Protein AF-A0AAU9VB27-F1 (afdb_monomer_lite)

pLDDT: mean 86.14, std 11.83, range [47.91, 97.69]

Sequence (139 aa):
MDTWRVERNLITSDHNAIMFSLRTEGPLKPLDPISTRRYKTKKARWTDFTAILRSGLAEESVTPVAVSNVSSMGELEEMITKYVTIIHDTCERTIPRIKPWKGDPRPHWWSAELDSLKKEQLRAKRRILLFSSAPKNFA

Secondary structure (DSSP, 8-state):
---EEEESSS-SSSSPEEEE----SSPPPPPPP-----B-GGG--HHHHHHHHHHHHHHTT--HHHHHT--SHHHHHHHHHHHHHHHHHHHHHHSPBPPPP-S--S-TT--HHHHHHHHHHHHHHHHHHHHHTS-----

Organism: Euphydryas editha (NCBI:txid104508)

Structure (mmCIF, N/CA/C/O backbone):
data_AF-A0AAU9VB27-F1
#
_entry.id   AF-A0AAU9VB27-F1
#
loop_
_atom_site.group_PDB
_atom_site.id
_atom_site.type_symbol
_atom_site.label_atom_id
_atom_site.label_alt_id
_atom_site.label_comp_id
_atom_site.label_asym_id
_atom_site.label_entity_id
_atom_site.label_seq_id
_atom_site.pdbx_PDB_ins_code
_atom_site.Cartn_x
_atom_site.Cartn_y
_atom_site.Cartn_z
_atom_site.occupancy
_atom_site.B_iso_or_equiv
_atom_site.auth_seq_id
_atom_site.auth_comp_id
_atom_site.auth_asym_id
_atom_site.auth_atom_id
_atom_site.pdbx_PDB_model_num
ATOM 1 N N . MET A 1 1 ? 11.868 13.374 -38.864 1.00 52.41 1 MET A N 1
ATOM 2 C CA . MET A 1 1 ? 10.803 13.713 -37.883 1.00 52.41 1 MET A CA 1
ATOM 3 C C . MET A 1 1 ? 9.901 14.738 -38.568 1.00 52.41 1 MET A C 1
ATOM 5 O O . MET A 1 1 ? 9.999 15.916 -38.267 1.00 52.41 1 MET A O 1
ATOM 9 N N . ASP A 1 2 ? 9.097 14.347 -39.563 1.00 56.56 2 ASP A N 1
ATOM 10 C CA . ASP A 1 2 ? 8.874 15.305 -40.672 1.00 56.56 2 ASP A CA 1
ATOM 11 C C . ASP A 1 2 ? 7.440 15.795 -40.881 1.00 56.56 2 ASP A C 1
ATOM 13 O O . ASP A 1 2 ? 7.163 16.442 -41.880 1.00 56.56 2 ASP A O 1
ATOM 17 N N . THR A 1 3 ? 6.531 15.590 -39.925 1.00 75.88 3 THR A N 1
ATOM 18 C CA . THR A 1 3 ? 5.205 16.233 -39.965 1.00 75.88 3 THR A CA 1
ATOM 19 C C . THR A 1 3 ? 4.679 16.486 -38.554 1.00 75.88 3 THR A C 1
ATOM 21 O O . THR A 1 3 ? 3.885 15.699 -38.031 1.00 75.88 3 THR A O 1
ATOM 24 N N . TRP A 1 4 ? 5.128 17.571 -37.918 1.00 88.38 4 TRP A N 1
ATOM 25 C CA . TRP A 1 4 ? 4.407 18.154 -36.785 1.00 88.38 4 TRP A CA 1
ATOM 26 C C . TRP A 1 4 ? 3.639 19.393 -37.256 1.00 88.38 4 TRP A C 1
ATOM 28 O O . TRP A 1 4 ? 4.089 20.098 -38.158 1.00 88.38 4 TRP A O 1
ATOM 38 N N . ARG A 1 5 ? 2.459 19.644 -36.688 1.00 90.75 5 ARG A N 1
ATOM 39 C CA . ARG A 1 5 ? 1.632 20.819 -36.986 1.00 90.75 5 ARG A CA 1
ATOM 40 C C . ARG A 1 5 ? 0.939 21.332 -35.734 1.00 90.75 5 ARG A C 1
ATOM 42 O O . ARG A 1 5 ? 0.695 20.571 -34.800 1.00 90.75 5 ARG A O 1
ATOM 49 N N . VAL A 1 6 ? 0.585 22.610 -35.747 1.00 89.38 6 VAL A N 1
ATOM 50 C CA . VAL A 1 6 ? -0.262 23.219 -34.719 1.00 89.38 6 VAL A CA 1
ATOM 51 C C . VAL A 1 6 ? -1.711 23.157 -35.191 1.00 89.38 6 VAL A C 1
ATOM 53 O O . VAL A 1 6 ? -2.055 23.768 -36.198 1.00 89.38 6 VAL A O 1
ATOM 56 N N . GLU A 1 7 ? -2.548 22.426 -34.466 1.00 87.00 7 GLU A N 1
ATOM 57 C CA . GLU A 1 7 ? -3.980 22.297 -34.705 1.00 87.00 7 GLU A CA 1
ATOM 58 C C . GLU A 1 7 ? -4.741 23.207 -33.736 1.00 87.00 7 GLU A C 1
ATOM 60 O O . GLU A 1 7 ? -4.815 22.956 -32.531 1.00 87.00 7 GLU A O 1
ATOM 65 N N . ARG A 1 8 ? -5.273 24.306 -34.271 1.00 86.12 8 ARG A N 1
ATOM 66 C CA . ARG A 1 8 ? -5.907 25.370 -33.474 1.00 86.12 8 ARG A CA 1
ATOM 67 C C . ARG A 1 8 ? -7.391 25.125 -33.218 1.00 86.12 8 ARG A C 1
ATOM 69 O O . ARG A 1 8 ? -7.960 25.723 -32.320 1.00 86.12 8 ARG A O 1
ATOM 76 N N . ASN A 1 9 ? -8.002 24.234 -33.997 1.00 86.06 9 ASN A N 1
ATOM 77 C CA . ASN A 1 9 ? -9.448 24.014 -33.984 1.00 86.06 9 ASN A CA 1
ATOM 78 C C . ASN A 1 9 ? -9.859 22.744 -33.220 1.00 86.06 9 ASN A C 1
ATOM 80 O O . ASN A 1 9 ? -11.039 22.415 -33.171 1.00 86.06 9 ASN A O 1
ATOM 84 N N . LEU A 1 10 ? -8.896 22.004 -32.660 1.00 81.25 10 LEU A N 1
ATOM 85 C CA . LEU A 1 10 ? -9.153 20.724 -31.992 1.00 81.25 10 LEU A CA 1
ATOM 86 C C . LEU A 1 10 ? -9.555 20.884 -30.522 1.00 81.25 10 LEU A C 1
ATOM 88 O O . LEU A 1 10 ? -10.271 20.041 -29.988 1.00 81.25 10 LEU A O 1
ATOM 92 N N . ILE A 1 11 ? -9.074 21.936 -29.860 1.00 81.25 11 ILE A N 1
ATOM 93 C CA . ILE A 1 11 ? -9.298 22.168 -28.435 1.00 81.25 11 ILE A CA 1
ATOM 94 C C . ILE A 1 11 ? -9.902 23.548 -28.208 1.00 81.25 11 ILE A C 1
ATOM 96 O O . ILE A 1 11 ? -9.511 24.522 -28.837 1.00 81.25 11 ILE A O 1
ATOM 100 N N . THR A 1 12 ? -10.865 23.619 -27.292 1.00 80.94 12 THR A N 1
ATOM 101 C CA . THR A 1 12 ? -11.573 24.854 -26.917 1.00 80.94 12 THR A CA 1
ATOM 102 C C . THR A 1 12 ? -10.852 25.637 -25.813 1.00 80.94 12 THR A C 1
ATOM 104 O O . THR A 1 12 ? -11.442 26.520 -25.198 1.00 80.94 12 THR A O 1
ATOM 107 N N . SER A 1 13 ? -9.606 25.266 -25.507 1.00 81.81 13 SER A N 1
ATOM 108 C CA . SER A 1 13 ? -8.729 25.981 -24.576 1.00 81.81 13 SER A CA 1
ATOM 109 C C . SER A 1 13 ? -7.953 27.061 -25.331 1.00 81.81 13 SER A C 1
ATOM 111 O O . SER A 1 13 ? -7.772 27.004 -26.542 1.00 81.81 13 SER A O 1
ATOM 113 N N . ASP A 1 14 ? -7.473 28.042 -24.583 1.00 84.81 14 ASP A N 1
ATOM 114 C CA . ASP A 1 14 ? -6.463 29.029 -24.963 1.00 84.81 14 ASP A CA 1
ATOM 115 C C . ASP A 1 14 ? -5.109 28.431 -25.407 1.00 84.81 14 ASP A C 1
ATOM 117 O O . ASP A 1 14 ? -4.268 29.133 -25.975 1.00 84.81 14 ASP A O 1
ATOM 121 N N . HIS A 1 15 ? -4.887 27.133 -25.197 1.00 86.44 15 HIS A N 1
ATOM 122 C CA . HIS A 1 15 ? -3.746 26.397 -25.731 1.00 86.44 15 HIS A CA 1
ATOM 123 C C . HIS A 1 15 ? -4.042 25.833 -27.129 1.00 86.44 15 HIS A C 1
ATOM 125 O O . HIS A 1 15 ? -5.131 25.337 -27.386 1.00 86.44 15 HIS A O 1
ATOM 131 N N . ASN A 1 16 ? -3.051 25.837 -28.031 1.00 87.56 16 ASN A N 1
ATOM 132 C CA . ASN A 1 16 ? -3.154 25.152 -29.326 1.00 87.56 16 ASN A CA 1
ATOM 133 C C . ASN A 1 16 ? -2.619 23.716 -29.228 1.00 87.56 16 ASN A C 1
ATOM 135 O O . ASN A 1 16 ? -1.596 23.479 -28.581 1.00 87.56 16 ASN A O 1
ATOM 139 N N . ALA A 1 17 ? -3.256 22.764 -29.913 1.00 87.81 17 ALA A N 1
ATOM 140 C CA . ALA A 1 17 ? -2.789 21.383 -29.920 1.00 87.81 17 ALA A CA 1
ATOM 141 C C . ALA A 1 17 ? -1.592 21.234 -30.868 1.00 87.81 17 ALA A C 1
ATOM 143 O O . ALA A 1 17 ? -1.606 21.743 -31.985 1.00 87.81 17 ALA A O 1
ATOM 144 N N . ILE A 1 18 ? -0.554 20.508 -30.455 1.00 90.75 18 ILE A N 1
ATOM 145 C CA . ILE A 1 18 ? 0.545 20.114 -31.344 1.00 90.75 18 ILE A CA 1
ATOM 146 C C . ILE A 1 18 ? 0.311 18.663 -31.751 1.00 90.75 18 ILE A C 1
ATOM 148 O O . ILE A 1 18 ? 0.295 17.767 -30.909 1.00 90.75 18 ILE A O 1
ATOM 152 N N . MET A 1 19 ? 0.131 18.431 -33.047 1.00 89.19 19 MET A N 1
ATOM 153 C CA . MET A 1 19 ? -0.063 17.104 -33.618 1.00 89.19 19 MET A CA 1
ATOM 154 C C . MET A 1 19 ? 1.190 16.657 -34.352 1.00 89.19 19 MET A C 1
ATOM 156 O O . MET A 1 19 ? 1.727 17.395 -35.172 1.00 89.19 19 MET A O 1
ATOM 160 N N . PHE A 1 20 ? 1.621 15.426 -34.115 1.00 88.38 20 PHE A N 1
ATOM 161 C CA . PHE A 1 20 ? 2.709 14.792 -34.848 1.00 88.38 20 PHE A CA 1
ATOM 162 C C . PHE A 1 20 ? 2.484 13.285 -34.903 1.00 88.38 20 PHE A C 1
ATOM 164 O O . PHE A 1 20 ? 1.765 12.715 -34.082 1.00 88.38 20 PHE A O 1
ATOM 171 N N . SER A 1 21 ? 3.102 12.638 -35.885 1.00 85.25 21 SER A N 1
ATOM 172 C CA . SER A 1 21 ? 3.043 11.187 -36.042 1.00 85.25 21 SER A CA 1
ATOM 173 C C . SER A 1 21 ? 4.336 10.553 -35.548 1.00 85.25 21 SER A C 1
ATOM 175 O O . SER A 1 21 ? 5.428 10.927 -35.978 1.00 85.25 21 SER A O 1
ATOM 177 N N . LEU A 1 22 ? 4.210 9.569 -34.660 1.00 80.50 22 LEU A N 1
ATOM 178 C CA . LEU A 1 22 ? 5.321 8.738 -34.210 1.00 80.50 22 LEU A CA 1
ATOM 179 C C . LEU A 1 22 ? 5.346 7.454 -35.032 1.00 80.50 22 LEU A C 1
ATOM 181 O O . LEU A 1 22 ? 4.378 6.697 -35.039 1.00 80.50 22 LEU A O 1
ATOM 185 N N . ARG A 1 23 ? 6.465 7.197 -35.712 1.00 81.00 23 ARG A N 1
ATOM 186 C CA . ARG A 1 23 ? 6.748 5.870 -36.261 1.00 81.00 23 ARG A CA 1
ATOM 187 C C . ARG A 1 23 ? 7.359 5.040 -35.144 1.00 81.00 23 ARG A C 1
ATOM 189 O O . ARG A 1 23 ? 8.434 5.377 -34.658 1.00 81.00 23 ARG A O 1
ATOM 196 N N . THR A 1 24 ? 6.664 3.996 -34.715 1.00 78.81 24 THR A N 1
ATOM 197 C CA . THR A 1 24 ? 7.192 3.042 -33.741 1.00 78.81 24 THR A CA 1
ATOM 198 C C . THR A 1 24 ? 7.647 1.793 -34.485 1.00 78.81 24 THR A C 1
ATOM 200 O O . THR A 1 24 ? 6.927 1.275 -35.332 1.00 78.81 24 THR A O 1
ATOM 203 N N . GLU A 1 25 ? 8.839 1.284 -34.177 1.00 82.38 25 GLU A N 1
ATOM 204 C CA . GLU A 1 25 ? 9.367 0.043 -34.779 1.00 82.38 25 GLU A CA 1
ATOM 205 C C . GLU A 1 25 ? 8.694 -1.230 -34.218 1.00 82.38 25 GLU A C 1
ATOM 207 O O . GLU A 1 25 ? 9.074 -2.352 -34.535 1.00 82.38 25 GLU A O 1
ATOM 212 N N . GLY A 1 26 ? 7.672 -1.064 -33.375 1.00 83.50 26 GLY A N 1
ATOM 213 C CA . GLY A 1 26 ? 6.883 -2.129 -32.772 1.00 83.50 26 GLY A CA 1
ATOM 214 C C . GLY A 1 26 ? 5.838 -1.581 -31.793 1.00 83.50 26 GLY A C 1
ATOM 215 O O . GLY A 1 26 ? 5.698 -0.359 -31.655 1.00 83.50 26 GLY A O 1
ATOM 216 N N . PRO A 1 27 ? 5.093 -2.462 -31.101 1.00 82.75 27 PRO A N 1
ATOM 217 C CA . PRO A 1 27 ? 4.153 -2.060 -30.060 1.00 82.75 27 PRO A CA 1
ATOM 218 C C . PRO A 1 27 ? 4.875 -1.317 -28.930 1.00 82.75 27 PRO A C 1
ATOM 220 O O . PRO A 1 27 ? 5.895 -1.791 -28.421 1.00 82.75 27 PRO A O 1
ATOM 223 N N . LEU A 1 28 ? 4.333 -0.170 -28.507 1.00 78.88 28 LEU A N 1
ATOM 224 C CA . LEU A 1 28 ? 4.826 0.528 -27.320 1.00 78.88 28 LEU A CA 1
ATOM 225 C C . LEU A 1 28 ? 4.669 -0.392 -26.107 1.00 78.88 28 LEU A C 1
ATOM 227 O O . LEU A 1 28 ? 3.564 -0.834 -25.793 1.00 78.88 28 LEU A O 1
ATOM 231 N N . LYS A 1 29 ? 5.775 -0.674 -25.415 1.00 78.12 29 LYS A N 1
ATOM 232 C CA . LYS A 1 29 ? 5.723 -1.366 -24.127 1.00 78.12 29 LYS A CA 1
ATOM 233 C C . LYS A 1 29 ? 5.275 -0.356 -23.070 1.00 78.12 29 LYS A C 1
ATOM 235 O O . LYS A 1 29 ? 5.955 0.662 -22.916 1.00 78.12 29 LYS A O 1
ATOM 240 N N . PRO A 1 30 ? 4.164 -0.600 -22.353 1.00 72.94 30 PRO A N 1
ATOM 241 C CA . PRO A 1 30 ? 3.795 0.231 -21.219 1.00 72.94 30 PRO A CA 1
ATOM 242 C C . PRO A 1 30 ? 4.961 0.285 -20.235 1.00 72.94 30 PRO A C 1
ATOM 244 O O . PRO A 1 30 ? 5.596 -0.738 -19.972 1.00 72.94 30 PRO A O 1
ATOM 247 N N . LEU A 1 31 ? 5.248 1.473 -19.704 1.00 71.81 31 LEU A N 1
ATOM 248 C CA . LEU A 1 31 ? 6.154 1.578 -18.568 1.00 71.81 31 LEU A CA 1
ATOM 249 C C . LEU A 1 31 ? 5.588 0.738 -17.425 1.00 71.81 31 LEU A C 1
ATOM 251 O O . LEU A 1 31 ? 4.375 0.743 -17.190 1.00 71.81 31 LEU A O 1
ATOM 255 N N . ASP A 1 32 ? 6.469 0.041 -16.708 1.00 66.25 32 ASP A N 1
ATOM 256 C CA . ASP A 1 32 ? 6.063 -0.626 -15.480 1.00 66.25 32 ASP A CA 1
ATOM 257 C C . ASP A 1 32 ? 5.416 0.421 -14.560 1.00 66.25 32 ASP A C 1
ATOM 259 O O . ASP A 1 32 ? 6.012 1.479 -14.319 1.00 66.25 32 ASP A O 1
ATOM 263 N N . PRO A 1 33 ? 4.191 0.179 -14.061 1.00 60.97 33 PRO A N 1
ATOM 264 C CA . PRO A 1 33 ? 3.511 1.149 -13.227 1.00 60.97 33 PRO A CA 1
ATOM 265 C C . PRO A 1 33 ? 4.356 1.429 -11.986 1.00 60.97 33 PRO A C 1
ATOM 267 O O . PRO A 1 33 ? 4.679 0.523 -11.210 1.00 60.97 33 PRO A O 1
ATOM 270 N N . ILE A 1 34 ? 4.689 2.704 -11.785 1.00 64.75 34 ILE A N 1
ATOM 271 C CA . ILE A 1 34 ? 5.338 3.180 -10.566 1.00 64.75 34 ILE A CA 1
ATOM 272 C C . ILE A 1 34 ? 4.309 3.045 -9.443 1.00 64.75 34 ILE A C 1
ATOM 274 O O . ILE A 1 34 ? 3.439 3.891 -9.253 1.00 64.75 34 ILE A O 1
ATOM 278 N N . SER A 1 35 ? 4.349 1.917 -8.740 1.00 65.69 35 SER A N 1
ATOM 279 C CA . SER A 1 35 ? 3.407 1.635 -7.666 1.00 65.69 35 SER A CA 1
ATOM 280 C C . SER A 1 35 ? 3.881 2.269 -6.362 1.00 65.69 35 SER A C 1
ATOM 282 O O . SER A 1 35 ? 4.999 2.026 -5.918 1.00 65.69 35 SER A O 1
ATOM 284 N N . THR A 1 36 ? 2.995 3.005 -5.694 1.00 74.31 36 THR A N 1
ATOM 285 C CA . THR A 1 36 ? 3.180 3.460 -4.303 1.00 74.31 36 THR A CA 1
ATOM 286 C C . THR A 1 36 ? 2.940 2.341 -3.283 1.00 74.31 36 THR A C 1
ATOM 288 O O . THR A 1 36 ? 3.036 2.547 -2.073 1.00 74.31 36 THR A O 1
ATOM 291 N N . ARG A 1 37 ? 2.608 1.129 -3.747 1.00 82.88 37 ARG A N 1
ATOM 292 C CA . ARG A 1 37 ? 2.298 -0.011 -2.890 1.00 82.88 37 ARG A CA 1
ATOM 293 C C . ARG A 1 37 ? 3.549 -0.465 -2.133 1.00 82.88 37 ARG A C 1
ATOM 295 O O . ARG A 1 37 ? 4.574 -0.789 -2.720 1.00 82.88 37 ARG A O 1
ATOM 302 N N . ARG A 1 38 ? 3.434 -0.575 -0.809 1.00 87.06 38 ARG A N 1
ATOM 303 C CA . ARG A 1 38 ? 4.512 -1.060 0.072 1.00 87.06 38 ARG A CA 1
ATOM 304 C C . ARG A 1 38 ? 4.616 -2.586 0.120 1.00 87.06 38 ARG A C 1
ATOM 306 O O . ARG A 1 38 ? 5.715 -3.117 0.249 1.00 87.06 38 ARG A O 1
ATOM 313 N N . TYR A 1 39 ? 3.494 -3.297 -0.002 1.00 91.88 39 TYR A N 1
ATOM 314 C CA . TYR A 1 39 ? 3.409 -4.737 0.264 1.00 91.88 39 TYR A CA 1
ATOM 315 C C . TYR A 1 39 ? 2.997 -5.566 -0.957 1.00 91.88 39 TYR A C 1
ATOM 317 O O . TYR A 1 39 ? 2.128 -5.180 -1.738 1.00 91.88 39 TYR A O 1
ATOM 325 N N . LYS A 1 40 ? 3.566 -6.763 -1.104 1.00 91.38 40 LYS A N 1
ATOM 326 C CA . LYS A 1 40 ? 3.167 -7.751 -2.116 1.00 91.38 40 LYS A CA 1
ATOM 327 C C . LYS A 1 40 ? 1.956 -8.542 -1.627 1.00 91.38 40 LYS A C 1
ATOM 329 O O . LYS A 1 40 ? 2.094 -9.707 -1.274 1.00 91.38 40 LYS A O 1
ATOM 334 N N . THR A 1 41 ? 0.762 -7.948 -1.658 1.00 90.12 41 THR A N 1
ATOM 335 C CA . THR A 1 41 ? -0.468 -8.597 -1.149 1.00 90.12 41 THR A CA 1
ATOM 336 C C . THR A 1 41 ? -0.791 -9.940 -1.814 1.00 90.12 41 THR A C 1
ATOM 338 O O . THR A 1 41 ? -1.312 -10.832 -1.160 1.00 90.12 41 THR A O 1
ATOM 341 N N . LYS A 1 42 ? -0.393 -10.149 -3.079 1.00 90.81 42 LYS A N 1
ATOM 342 C CA . LYS A 1 42 ? -0.494 -11.458 -3.762 1.00 90.81 42 LYS A CA 1
ATOM 343 C C . LYS A 1 42 ? 0.316 -12.580 -3.086 1.00 90.81 42 LYS A C 1
ATOM 345 O O . LYS A 1 42 ? 0.091 -13.743 -3.384 1.00 90.81 42 LYS A O 1
ATOM 350 N N . LYS A 1 43 ? 1.287 -12.235 -2.237 1.00 92.81 43 LYS A N 1
ATOM 351 C CA . LYS A 1 43 ? 2.136 -13.163 -1.472 1.00 92.81 43 LYS A CA 1
ATOM 352 C C . LYS A 1 43 ? 1.861 -13.099 0.036 1.00 92.81 43 LYS A C 1
ATOM 354 O O . LYS A 1 43 ? 2.700 -13.539 0.815 1.00 92.81 43 LYS A O 1
ATOM 359 N N . ALA A 1 44 ? 0.746 -12.496 0.446 1.00 94.12 44 ALA A N 1
ATOM 360 C CA . ALA A 1 44 ? 0.365 -12.437 1.849 1.00 94.12 44 ALA A CA 1
ATOM 361 C C . ALA A 1 44 ? 0.026 -13.839 2.370 1.00 94.12 44 ALA A C 1
ATOM 363 O O . ALA A 1 44 ? -0.686 -14.601 1.712 1.00 94.12 44 ALA A O 1
ATOM 364 N N . ARG A 1 45 ? 0.507 -14.161 3.573 1.00 94.25 45 ARG A N 1
ATOM 365 C CA . ARG A 1 45 ? 0.085 -15.356 4.311 1.00 94.25 45 ARG A CA 1
ATOM 366 C C . ARG A 1 45 ? -1.198 -15.034 5.074 1.00 94.25 45 ARG A C 1
ATOM 368 O O . ARG A 1 45 ? -1.144 -14.656 6.237 1.00 94.25 45 ARG A O 1
ATOM 375 N N . TRP A 1 46 ? -2.350 -15.121 4.409 1.00 95.00 46 TRP A N 1
ATOM 376 C CA . TRP A 1 46 ? -3.623 -14.651 4.977 1.00 95.00 46 TRP A CA 1
ATOM 377 C C . TRP A 1 46 ? -4.056 -15.390 6.246 1.00 95.00 46 TRP A C 1
ATOM 379 O O . TRP A 1 46 ? -4.609 -14.765 7.142 1.00 95.00 46 TRP A O 1
ATOM 389 N N . THR A 1 47 ? -3.755 -16.684 6.358 1.00 96.56 47 THR A N 1
ATOM 390 C CA . THR A 1 47 ? -4.014 -17.472 7.574 1.00 96.56 47 THR A CA 1
ATOM 391 C C . THR A 1 47 ? -3.272 -16.902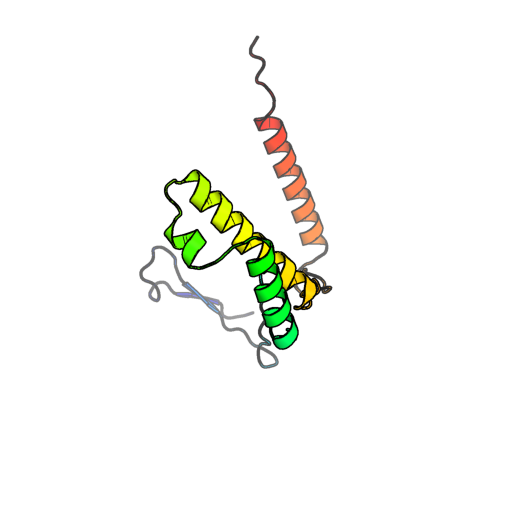 8.781 1.00 96.56 47 THR A C 1
ATOM 393 O O . THR A 1 47 ? -3.874 -16.650 9.822 1.00 96.56 47 THR A O 1
ATOM 396 N N . ASP A 1 48 ? -1.978 -16.630 8.614 1.00 96.69 48 ASP A N 1
ATOM 397 C CA . ASP A 1 48 ? -1.128 -16.018 9.632 1.00 96.69 48 ASP A CA 1
ATOM 398 C C . ASP A 1 48 ? -1.559 -14.586 9.932 1.00 96.69 48 ASP A C 1
ATOM 400 O O . ASP A 1 48 ? -1.621 -14.199 11.093 1.00 96.69 48 ASP A O 1
ATOM 404 N N . PHE A 1 49 ? -1.892 -13.813 8.894 1.00 97.00 49 PHE A N 1
ATOM 405 C CA . PHE A 1 49 ? -2.397 -12.450 9.042 1.00 97.00 49 PHE A CA 1
ATOM 406 C C . PHE A 1 49 ? -3.636 -12.436 9.936 1.00 97.00 49 PHE A C 1
ATOM 408 O O . PHE A 1 49 ? -3.690 -11.680 10.899 1.00 97.00 49 PHE A O 1
ATOM 415 N N . THR A 1 50 ? -4.619 -13.298 9.663 1.00 97.00 50 THR A N 1
ATOM 416 C CA . THR A 1 50 ? -5.842 -13.371 10.466 1.00 97.00 50 THR A CA 1
ATOM 417 C C . THR A 1 50 ? -5.561 -13.815 11.900 1.00 97.00 50 THR A C 1
ATOM 419 O O . THR A 1 50 ? -6.149 -13.255 12.823 1.00 97.00 50 THR A O 1
ATOM 422 N N . ALA A 1 51 ? -4.674 -14.794 12.105 1.00 97.25 51 ALA A N 1
ATOM 423 C CA . ALA A 1 51 ? -4.320 -15.267 13.442 1.00 97.25 51 ALA A CA 1
ATOM 424 C C . ALA A 1 51 ? -3.610 -14.179 14.267 1.00 97.25 51 ALA A C 1
ATOM 426 O O . ALA A 1 51 ? -4.023 -13.894 15.389 1.00 97.25 51 ALA A O 1
ATOM 427 N N . ILE A 1 52 ? -2.596 -13.531 13.688 1.00 96.94 52 ILE A N 1
ATOM 428 C CA . ILE A 1 52 ? -1.813 -12.479 14.348 1.00 96.94 52 ILE A CA 1
ATOM 429 C C . ILE A 1 52 ? -2.676 -11.241 14.602 1.00 96.94 52 ILE A C 1
ATOM 431 O O . ILE A 1 52 ? -2.649 -10.720 15.712 1.00 96.94 52 ILE A O 1
ATOM 435 N N . LEU A 1 53 ? -3.504 -10.824 13.636 1.00 97.38 53 LEU A N 1
ATOM 436 C CA . LEU A 1 53 ? -4.413 -9.689 13.813 1.00 97.38 53 LEU A CA 1
ATOM 437 C C . LEU A 1 53 ? -5.385 -9.933 14.969 1.00 97.38 53 LEU A C 1
ATOM 439 O O . LEU A 1 53 ? -5.544 -9.074 15.827 1.00 97.38 53 LEU A O 1
ATOM 443 N N . ARG A 1 54 ? -6.028 -11.107 15.015 1.00 96.25 54 ARG A N 1
ATOM 444 C CA . ARG A 1 54 ? -6.959 -11.446 16.103 1.00 96.25 54 ARG A CA 1
ATOM 445 C C . ARG A 1 54 ? -6.260 -11.471 17.458 1.00 96.25 54 ARG A C 1
ATOM 447 O O . ARG A 1 54 ? -6.819 -10.954 18.418 1.00 96.25 54 ARG A O 1
ATOM 454 N N . SER A 1 55 ? -5.057 -12.043 17.519 1.00 95.94 55 SER A N 1
ATOM 455 C CA . SER A 1 55 ? -4.255 -12.069 18.743 1.00 95.94 55 SER A CA 1
ATOM 456 C C . SER A 1 55 ? -3.909 -10.658 19.217 1.00 95.94 55 SER A C 1
ATOM 458 O O . SER A 1 55 ? -4.144 -10.347 20.377 1.00 95.94 55 SER A O 1
ATOM 460 N N . GLY A 1 56 ? -3.419 -9.792 18.324 1.00 95.88 56 GLY A N 1
ATOM 461 C CA . GLY A 1 56 ? -3.038 -8.422 18.678 1.00 95.88 56 GLY A CA 1
ATOM 462 C C . GLY A 1 56 ? -4.229 -7.559 19.098 1.00 95.88 56 GLY A C 1
ATOM 463 O O . GLY A 1 56 ? -4.133 -6.806 20.058 1.00 95.88 56 GLY A O 1
ATOM 464 N N . LEU A 1 57 ? -5.384 -7.711 18.437 1.00 95.62 57 LEU A N 1
ATOM 465 C CA . LEU A 1 57 ? -6.614 -7.023 18.850 1.00 95.62 57 LEU A CA 1
ATOM 466 C C . LEU A 1 57 ? -7.082 -7.461 20.242 1.00 95.62 57 LEU A C 1
ATOM 468 O O . LEU A 1 57 ? -7.553 -6.628 21.011 1.00 95.62 57 LEU A O 1
ATOM 472 N N . ALA A 1 58 ? -6.956 -8.750 20.567 1.00 93.62 58 ALA A N 1
ATOM 473 C CA . ALA A 1 58 ? -7.311 -9.264 21.885 1.00 93.62 58 ALA A CA 1
ATOM 474 C C . ALA A 1 58 ? -6.342 -8.779 22.978 1.00 93.62 58 ALA A C 1
ATOM 476 O O . ALA A 1 58 ? -6.797 -8.374 24.043 1.00 93.62 58 ALA A O 1
ATOM 477 N N . GLU A 1 59 ? -5.035 -8.783 22.704 1.00 94.00 59 GLU A N 1
ATOM 478 C CA . GLU A 1 59 ? -3.986 -8.330 23.631 1.00 94.00 59 GLU A CA 1
ATOM 479 C C . GLU A 1 59 ? -4.146 -6.847 23.995 1.00 94.00 59 GLU A C 1
ATOM 481 O O . GLU A 1 59 ? -4.129 -6.485 25.169 1.00 94.00 59 GLU A O 1
ATOM 486 N N . GLU A 1 60 ? -4.436 -6.004 23.005 1.00 93.25 60 GLU A N 1
ATOM 487 C CA . GLU A 1 60 ? -4.658 -4.563 23.190 1.00 93.25 60 GLU A CA 1
ATOM 488 C C . GLU A 1 60 ? -6.102 -4.210 23.592 1.00 93.25 60 GLU A C 1
ATOM 490 O O . GLU A 1 60 ? -6.478 -3.037 23.637 1.00 93.25 60 GLU A O 1
ATOM 495 N N . SER A 1 61 ? -6.940 -5.215 23.878 1.00 92.19 61 SER A N 1
ATOM 496 C CA . SER A 1 61 ? -8.351 -5.048 24.265 1.00 92.19 61 SER A CA 1
ATOM 497 C C . SER A 1 61 ? -9.200 -4.243 23.265 1.00 92.19 61 SER A C 1
ATOM 499 O O . SER A 1 61 ? -10.235 -3.672 23.622 1.00 92.19 61 SER A O 1
ATOM 501 N N . VAL A 1 62 ? -8.812 -4.236 21.985 1.00 92.81 62 VAL A N 1
ATOM 502 C CA . VAL A 1 62 ? -9.550 -3.578 20.901 1.00 92.81 62 VAL A CA 1
ATOM 503 C C . VAL A 1 62 ? -10.714 -4.475 20.480 1.00 92.81 62 VAL A C 1
ATOM 505 O O . VAL A 1 62 ? -10.633 -5.274 19.545 1.00 92.81 62 VAL A O 1
ATOM 508 N N . THR A 1 63 ? -11.816 -4.360 21.216 1.00 92.56 63 THR A N 1
ATOM 509 C CA . THR A 1 63 ? -13.037 -5.153 21.026 1.00 92.56 63 THR A CA 1
ATOM 510 C C . THR A 1 63 ? -14.219 -4.269 20.622 1.00 92.56 63 THR A C 1
ATOM 512 O O . THR A 1 63 ? -14.217 -3.077 20.928 1.00 92.56 63 THR A O 1
ATOM 515 N N . PRO A 1 64 ? -15.274 -4.821 19.990 1.00 91.19 64 PRO A N 1
ATOM 516 C CA . PRO A 1 64 ? -16.469 -4.045 19.653 1.00 91.19 64 PRO A CA 1
ATOM 517 C C . PRO A 1 64 ? -17.104 -3.339 20.860 1.00 91.19 64 PRO A C 1
ATOM 519 O O . PRO A 1 64 ? -17.561 -2.209 20.731 1.00 91.19 64 PRO A O 1
ATOM 522 N N . VAL A 1 65 ? -17.079 -3.981 22.035 1.00 92.56 65 VAL A N 1
ATOM 523 C CA . VAL A 1 65 ? -17.601 -3.414 23.290 1.00 92.56 65 VAL A CA 1
ATOM 524 C C . VAL A 1 65 ? -16.733 -2.252 23.779 1.00 92.56 65 VAL A C 1
ATOM 526 O O . VAL A 1 65 ? -17.252 -1.218 24.188 1.00 92.56 65 VAL A O 1
ATOM 529 N N . ALA A 1 66 ? -15.405 -2.389 23.712 1.00 90.44 66 ALA A N 1
ATOM 530 C CA . ALA A 1 66 ? -14.500 -1.300 24.071 1.00 90.44 66 ALA A CA 1
ATOM 531 C C . ALA A 1 66 ? -14.687 -0.090 23.144 1.00 90.44 66 ALA A C 1
ATOM 533 O O . ALA A 1 66 ? -14.730 1.039 23.618 1.00 90.44 66 ALA A O 1
ATOM 534 N N . VAL A 1 67 ? -14.879 -0.328 21.841 1.00 90.19 67 VAL A N 1
ATOM 535 C CA . VAL A 1 67 ? -15.145 0.727 20.850 1.00 90.19 67 VAL A CA 1
ATOM 536 C C . VAL A 1 67 ? -16.482 1.426 21.112 1.00 90.19 67 VAL A C 1
ATOM 538 O O . VAL A 1 67 ? -16.549 2.645 21.002 1.00 90.19 67 VAL A O 1
ATOM 541 N N . SER A 1 68 ? -17.537 0.696 21.494 1.00 91.94 68 SER A N 1
ATOM 542 C CA . SER A 1 68 ? -18.836 1.311 21.809 1.00 91.94 68 SER A CA 1
ATOM 543 C C . SER A 1 68 ? -18.835 2.136 23.096 1.00 91.94 68 SER A C 1
ATOM 545 O O . SER A 1 68 ? -19.689 3.001 23.256 1.00 91.94 68 SER A O 1
ATOM 547 N N . ASN A 1 69 ? -17.899 1.865 24.008 1.00 93.56 69 ASN A N 1
ATOM 548 C CA . ASN A 1 69 ? -17.791 2.555 25.295 1.00 93.56 69 ASN A CA 1
ATOM 549 C C . ASN A 1 69 ? -16.899 3.803 25.248 1.00 93.56 69 ASN A C 1
ATOM 551 O O . ASN A 1 69 ? -16.773 4.488 26.261 1.00 93.56 69 ASN A O 1
ATOM 555 N N . VAL A 1 70 ? -16.280 4.099 24.101 1.00 93.25 70 VAL A N 1
ATOM 556 C CA . VAL A 1 70 ? -15.484 5.314 23.912 1.00 93.25 70 VAL A CA 1
ATOM 557 C C . VAL A 1 70 ? -16.381 6.532 24.100 1.00 93.25 70 VAL A C 1
ATOM 559 O O . VAL A 1 70 ? -17.371 6.710 23.390 1.00 93.25 70 VAL A O 1
ATOM 562 N N . SER A 1 71 ? -16.020 7.375 25.062 1.00 93.50 71 SER A N 1
ATOM 563 C CA . SER A 1 71 ? -16.846 8.503 25.500 1.00 93.50 71 SER A CA 1
ATOM 564 C C . SER A 1 71 ? -16.190 9.861 25.261 1.00 93.50 71 SER A C 1
ATOM 566 O O . SER A 1 71 ? -16.865 10.892 25.280 1.00 93.50 71 SER A O 1
ATOM 568 N N . SER A 1 72 ? -14.882 9.872 24.987 1.00 95.88 72 SER A N 1
ATOM 569 C CA . SER A 1 72 ? -14.110 11.079 24.716 1.00 95.88 72 SER A CA 1
ATOM 570 C C . SER A 1 72 ? -13.325 10.991 23.407 1.00 95.88 72 SER A C 1
ATOM 572 O O . SER A 1 72 ? -13.000 9.915 22.904 1.00 95.88 72 SER A O 1
ATOM 574 N N . MET A 1 73 ? -12.982 12.155 22.849 1.00 94.75 73 MET A N 1
ATOM 575 C CA . MET A 1 73 ? -12.158 12.218 21.639 1.00 94.75 73 MET A CA 1
ATOM 576 C C . MET A 1 73 ? -10.737 11.685 21.877 1.00 94.75 73 MET A C 1
ATOM 578 O O . MET A 1 73 ? -10.163 11.072 20.985 1.00 94.75 73 MET A O 1
ATOM 582 N N . GLY A 1 74 ? -10.189 11.865 23.085 1.00 95.12 74 GLY A N 1
ATOM 583 C CA . GLY A 1 74 ? -8.879 11.318 23.450 1.00 95.12 74 GLY A CA 1
ATOM 584 C C . GLY A 1 74 ? -8.863 9.788 23.453 1.00 95.12 74 GLY A C 1
ATOM 585 O O . GLY A 1 74 ? -7.975 9.185 22.857 1.00 95.12 74 GLY A O 1
ATOM 586 N N . GLU A 1 75 ? -9.884 9.163 24.047 1.00 93.31 75 GLU A N 1
ATOM 587 C CA . GLU A 1 75 ? -10.058 7.702 24.035 1.00 93.31 75 GLU A CA 1
ATOM 588 C C . GLU A 1 75 ? -10.220 7.155 22.612 1.00 93.31 75 GLU A C 1
ATOM 590 O O . GLU A 1 75 ? -9.685 6.094 22.284 1.00 93.31 75 GLU A O 1
ATOM 595 N N . LEU A 1 76 ? -10.931 7.888 21.747 1.00 94.00 76 LEU A N 1
ATOM 596 C CA . LEU A 1 76 ? -11.108 7.503 20.350 1.00 94.00 76 LEU A CA 1
ATOM 597 C C . LEU A 1 76 ? -9.777 7.493 19.591 1.00 94.00 76 LEU A C 1
ATOM 599 O O . LEU A 1 76 ? -9.469 6.514 18.913 1.00 94.00 76 LEU A O 1
ATOM 603 N N . GLU A 1 77 ? -8.986 8.558 19.711 1.00 95.81 77 GLU A N 1
ATOM 604 C CA . GLU A 1 77 ? -7.676 8.659 19.056 1.00 95.81 77 GLU A CA 1
ATOM 605 C C . GLU A 1 77 ? -6.703 7.584 19.556 1.00 95.81 77 GLU A C 1
ATOM 607 O O . GLU A 1 77 ? -5.973 6.980 18.764 1.00 95.81 77 GLU A O 1
ATOM 612 N N . GLU A 1 78 ? -6.726 7.275 20.856 1.00 94.38 78 GLU A N 1
ATOM 613 C CA . GLU A 1 78 ? -5.934 6.182 21.422 1.00 94.38 78 GLU A CA 1
ATOM 614 C C . GLU A 1 78 ? -6.348 4.828 20.825 1.00 94.38 78 GLU A C 1
ATOM 616 O O . GLU A 1 78 ? -5.498 4.050 20.380 1.00 94.38 78 GLU A O 1
ATOM 621 N N . MET A 1 79 ? -7.655 4.563 20.746 1.00 94.69 79 MET A N 1
ATOM 622 C CA . MET A 1 79 ? -8.200 3.331 20.175 1.00 94.69 79 MET A CA 1
ATOM 623 C C . MET A 1 79 ? -7.833 3.177 18.691 1.00 94.69 79 MET A C 1
ATOM 625 O O . MET A 1 79 ? -7.399 2.105 18.261 1.00 94.69 79 MET A O 1
ATOM 629 N N . ILE A 1 80 ? -7.958 4.255 17.908 1.00 95.31 80 ILE A N 1
ATOM 630 C CA . ILE A 1 80 ? -7.559 4.288 16.494 1.00 95.31 80 ILE A CA 1
ATOM 631 C C . ILE A 1 80 ? -6.063 4.003 16.366 1.00 95.31 80 ILE A C 1
ATOM 633 O O . ILE A 1 80 ? -5.660 3.172 15.549 1.00 95.31 80 ILE A O 1
ATOM 637 N N . THR A 1 81 ? -5.240 4.648 17.193 1.00 96.31 81 THR A N 1
ATOM 638 C CA . THR A 1 81 ? -3.785 4.472 17.178 1.00 96.31 81 THR A CA 1
ATOM 639 C C . THR A 1 81 ? -3.401 3.020 17.453 1.00 96.31 81 THR A C 1
ATOM 641 O O . THR A 1 81 ? -2.601 2.453 16.701 1.00 96.31 81 THR A O 1
ATOM 644 N N . LYS A 1 82 ? -4.010 2.377 18.460 1.00 96.06 82 LYS A N 1
ATOM 645 C CA . LYS A 1 82 ? -3.806 0.947 18.749 1.00 96.06 82 LYS A CA 1
ATOM 646 C C . LYS A 1 82 ? -4.192 0.080 17.556 1.00 96.06 82 LYS A C 1
ATOM 648 O O . LYS A 1 82 ? -3.374 -0.697 17.068 1.00 96.06 82 LYS A O 1
ATOM 653 N N . TYR A 1 83 ? -5.397 0.266 17.020 1.00 96.38 83 TYR A N 1
ATOM 654 C CA . TYR A 1 83 ? -5.898 -0.516 15.889 1.00 96.38 83 TYR A CA 1
ATOM 655 C C . TYR A 1 83 ? -4.993 -0.417 14.650 1.00 96.38 83 TYR A C 1
ATOM 657 O O . TYR A 1 83 ? -4.619 -1.430 14.052 1.00 96.38 83 TYR A O 1
ATOM 665 N N . VAL A 1 84 ? -4.587 0.803 14.286 1.00 96.94 84 VAL A N 1
ATOM 666 C CA . VAL A 1 84 ? -3.688 1.054 13.151 1.00 96.94 84 VAL A CA 1
ATOM 667 C C . VAL A 1 84 ? -2.314 0.428 13.389 1.00 96.94 84 VAL A C 1
ATOM 669 O O . VAL A 1 84 ? -1.756 -0.176 12.469 1.00 96.94 84 VAL A O 1
ATOM 672 N N . THR A 1 85 ? -1.786 0.524 14.610 1.00 97.19 85 THR A N 1
ATOM 673 C CA . THR A 1 85 ? -0.487 -0.056 14.977 1.00 97.19 85 THR A CA 1
ATOM 674 C C . THR A 1 85 ? -0.506 -1.578 14.847 1.00 97.19 85 THR A C 1
ATOM 676 O O . THR A 1 85 ? 0.391 -2.147 14.225 1.00 97.19 85 THR A O 1
ATOM 679 N N . ILE A 1 86 ? -1.567 -2.237 15.323 1.00 97.69 86 ILE A N 1
ATOM 680 C CA . ILE A 1 86 ? -1.735 -3.695 15.212 1.00 97.69 86 ILE A CA 1
ATOM 681 C C . ILE A 1 86 ? -1.820 -4.123 13.743 1.00 97.69 86 ILE A C 1
ATOM 683 O O . ILE A 1 86 ? -1.172 -5.092 13.336 1.00 97.69 86 ILE A O 1
ATOM 687 N N . ILE A 1 87 ? -2.587 -3.402 12.915 1.00 96.19 87 ILE A N 1
ATOM 688 C CA . ILE A 1 87 ? -2.661 -3.682 11.473 1.00 96.19 87 ILE A CA 1
ATOM 689 C C . ILE A 1 87 ? -1.282 -3.542 10.832 1.00 96.19 87 ILE A C 1
ATOM 691 O O . ILE A 1 87 ? -0.899 -4.383 10.013 1.00 96.19 87 ILE A O 1
ATOM 695 N N . HIS A 1 88 ? -0.542 -2.489 11.184 1.00 95.81 88 HIS A N 1
ATOM 696 C CA . HIS A 1 88 ? 0.782 -2.231 10.633 1.00 95.81 88 HIS A CA 1
ATOM 697 C C . HIS A 1 88 ? 1.767 -3.349 10.985 1.00 95.81 88 HIS A C 1
ATOM 699 O O . HIS A 1 88 ? 2.358 -3.922 10.066 1.00 95.81 88 HIS A O 1
ATOM 705 N N . ASP A 1 89 ? 1.859 -3.732 12.261 1.00 95.94 89 ASP A N 1
ATOM 706 C CA . ASP A 1 89 ? 2.723 -4.830 12.714 1.00 95.94 89 ASP A CA 1
ATOM 707 C C . ASP A 1 89 ? 2.345 -6.157 12.042 1.00 95.94 89 ASP A C 1
ATOM 709 O O . ASP A 1 89 ? 3.191 -6.871 11.493 1.00 95.94 89 ASP A O 1
ATOM 713 N N . THR A 1 90 ? 1.044 -6.449 11.966 1.00 96.88 90 THR A N 1
ATOM 714 C CA . THR A 1 90 ? 0.550 -7.656 11.295 1.00 96.88 90 THR A CA 1
ATOM 715 C C . THR A 1 90 ? 0.964 -7.674 9.820 1.00 96.88 90 THR A C 1
ATOM 717 O O . THR A 1 90 ? 1.441 -8.699 9.319 1.00 96.88 90 THR A O 1
ATOM 720 N N . CYS A 1 91 ? 0.821 -6.549 9.108 1.00 95.50 91 CYS A N 1
ATOM 721 C CA . CYS A 1 91 ? 1.240 -6.429 7.711 1.00 95.50 91 CYS A CA 1
ATOM 722 C C . CYS A 1 91 ? 2.744 -6.668 7.547 1.00 95.50 91 CYS A C 1
ATOM 724 O O . CYS A 1 91 ? 3.149 -7.388 6.635 1.00 95.50 91 CYS A O 1
ATOM 726 N N . GLU A 1 92 ? 3.564 -6.090 8.424 1.00 94.69 92 GLU A N 1
ATOM 727 C CA . GLU A 1 92 ? 5.022 -6.222 8.387 1.00 94.69 92 GLU A CA 1
ATOM 728 C C . GLU A 1 92 ? 5.493 -7.663 8.599 1.00 94.69 92 GLU A C 1
ATOM 730 O O . GLU A 1 92 ? 6.425 -8.119 7.932 1.00 94.69 92 GLU A O 1
ATOM 735 N N . ARG A 1 93 ? 4.808 -8.410 9.466 1.00 94.38 93 ARG A N 1
ATOM 736 C CA . ARG A 1 93 ? 5.158 -9.798 9.791 1.00 94.38 93 ARG A CA 1
ATOM 737 C C . ARG A 1 93 ? 4.697 -10.807 8.744 1.00 94.38 93 ARG A C 1
ATOM 739 O O . ARG A 1 93 ? 5.315 -11.860 8.594 1.00 94.38 93 ARG A O 1
ATOM 746 N N . THR A 1 94 ? 3.614 -10.517 8.024 1.00 96.56 94 THR A N 1
ATOM 747 C CA . THR A 1 94 ? 2.916 -11.533 7.208 1.00 96.56 94 THR A CA 1
ATOM 748 C C . THR A 1 94 ? 2.866 -11.230 5.715 1.00 96.56 94 THR A C 1
ATOM 750 O O . THR A 1 94 ? 2.603 -12.139 4.917 1.00 96.56 94 THR A O 1
ATOM 753 N N . ILE A 1 95 ? 3.139 -9.985 5.307 1.00 95.75 95 ILE A N 1
ATOM 754 C CA . ILE A 1 95 ? 3.100 -9.573 3.904 1.00 95.75 95 ILE A CA 1
ATOM 755 C C . ILE A 1 95 ? 4.489 -9.101 3.457 1.00 95.75 95 ILE A C 1
ATOM 757 O O . ILE A 1 95 ? 4.970 -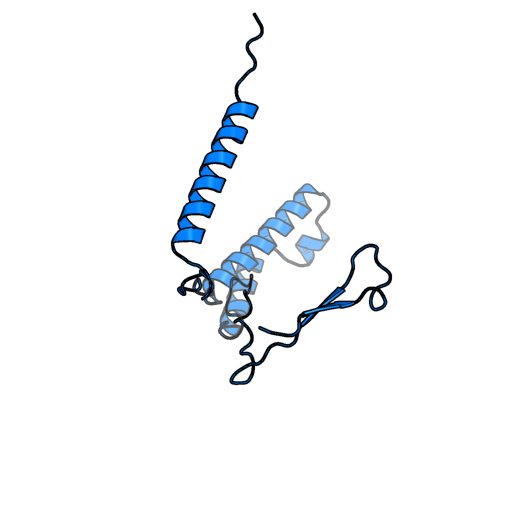8.056 3.894 1.00 95.75 95 ILE A O 1
ATOM 761 N N . PRO A 1 96 ? 5.138 -9.805 2.510 1.00 93.38 96 PRO A N 1
ATOM 762 C CA . PRO A 1 96 ? 6.452 -9.404 2.026 1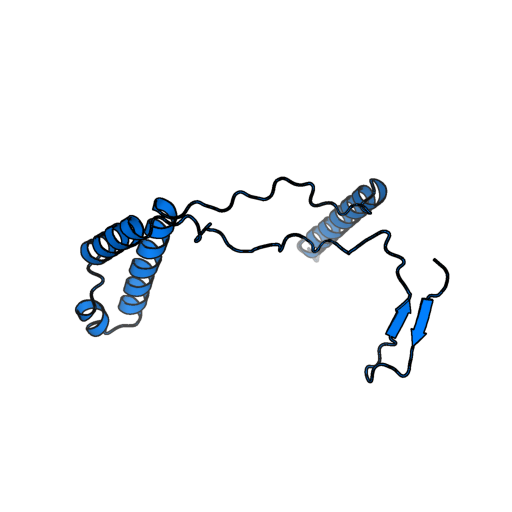.00 93.38 96 PRO A CA 1
ATOM 763 C C . PRO A 1 96 ? 6.447 -7.989 1.436 1.00 93.38 96 PRO A C 1
ATOM 765 O O . PRO A 1 96 ? 5.603 -7.657 0.596 1.00 93.38 96 PRO A O 1
ATOM 768 N N . ARG A 1 97 ? 7.439 -7.171 1.799 1.00 90.88 97 ARG A N 1
ATOM 769 C CA . ARG A 1 97 ? 7.612 -5.832 1.218 1.00 90.88 97 ARG A CA 1
ATOM 770 C C . ARG A 1 97 ? 7.948 -5.891 -0.275 1.00 90.88 97 ARG A C 1
ATOM 772 O O . ARG A 1 97 ? 8.636 -6.796 -0.768 1.00 90.88 97 ARG A O 1
ATOM 779 N N . ILE A 1 98 ? 7.466 -4.898 -1.016 1.00 88.06 98 ILE A N 1
ATOM 780 C CA . ILE A 1 98 ? 7.922 -4.638 -2.379 1.00 88.06 98 ILE A CA 1
ATOM 781 C C . ILE A 1 98 ? 9.375 -4.179 -2.291 1.00 88.06 98 ILE A C 1
ATOM 783 O O . ILE A 1 98 ? 9.714 -3.276 -1.531 1.00 88.06 98 ILE A O 1
ATOM 787 N N . LYS A 1 99 ? 10.256 -4.856 -3.034 1.00 80.81 99 LYS A N 1
ATOM 788 C CA . LYS A 1 99 ? 11.652 -4.435 -3.124 1.00 80.81 99 LYS A CA 1
ATOM 789 C C . LYS A 1 99 ? 11.692 -3.139 -3.934 1.00 80.81 99 LYS A C 1
ATOM 791 O O . LYS A 1 99 ? 11.000 -3.087 -4.953 1.00 80.81 99 LYS A O 1
ATOM 796 N N . PRO A 1 100 ? 12.488 -2.139 -3.521 1.00 71.81 100 PRO A N 1
ATOM 797 C CA . PRO A 1 100 ? 12.689 -0.957 -4.338 1.00 71.81 100 PRO A CA 1
ATOM 798 C C . PRO A 1 100 ? 13.175 -1.393 -5.718 1.00 71.81 100 PRO A C 1
ATOM 800 O O . PRO A 1 100 ? 13.994 -2.313 -5.845 1.00 71.81 100 PRO A O 1
ATOM 803 N N . TRP A 1 101 ? 12.609 -0.770 -6.745 1.00 70.31 101 TRP A N 1
ATOM 804 C CA . TRP A 1 101 ? 13.046 -0.991 -8.111 1.00 70.31 101 TRP A CA 1
ATOM 805 C C . TRP A 1 101 ? 14.520 -0.584 -8.228 1.00 70.31 101 TRP A C 1
ATOM 807 O O . TRP A 1 101 ? 14.914 0.476 -7.748 1.00 70.31 101 TRP A O 1
ATOM 817 N N . LYS A 1 102 ? 15.339 -1.473 -8.801 1.00 68.75 102 LYS A N 1
ATOM 818 C CA . LYS A 1 102 ? 16.801 -1.316 -8.914 1.00 68.75 102 LYS A CA 1
ATOM 819 C C . LYS A 1 102 ? 17.256 -0.869 -10.306 1.00 68.75 102 LYS A C 1
ATOM 821 O O . LYS A 1 102 ? 18.446 -0.941 -10.596 1.00 68.75 102 LYS A O 1
ATOM 826 N N . GLY A 1 103 ? 16.328 -0.512 -11.189 1.00 73.00 103 GLY A N 1
ATOM 827 C CA . GLY A 1 103 ? 16.705 -0.036 -12.513 1.00 73.00 103 GLY A CA 1
ATOM 828 C C . GLY A 1 103 ? 17.280 1.376 -12.462 1.00 73.00 103 GLY A C 1
ATOM 829 O O . GLY A 1 103 ? 17.222 2.059 -11.437 1.00 73.00 103 GLY A O 1
ATOM 830 N N . ASP A 1 104 ? 17.852 1.798 -13.584 1.00 75.25 104 ASP A N 1
ATOM 831 C CA . ASP A 1 104 ? 18.300 3.171 -13.754 1.00 75.25 104 ASP A CA 1
ATOM 832 C C . ASP A 1 104 ? 17.075 4.068 -13.979 1.00 75.25 104 ASP A C 1
ATOM 834 O O . ASP A 1 104 ? 16.417 3.927 -15.010 1.00 75.25 104 ASP A O 1
ATOM 838 N N . PRO A 1 105 ? 16.730 4.979 -13.048 1.00 72.50 105 P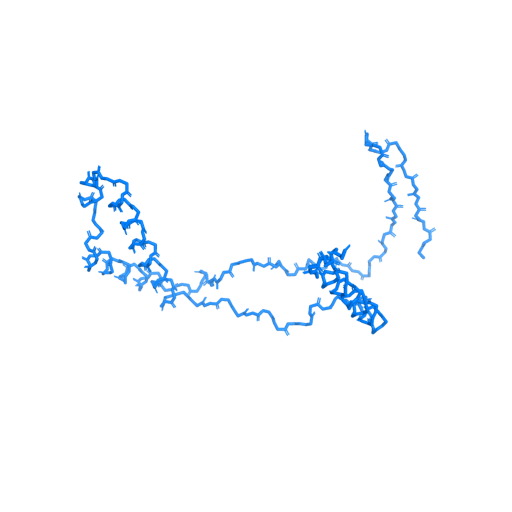RO A N 1
ATOM 839 C CA . PRO A 1 105 ? 15.558 5.840 -13.196 1.00 72.50 105 PRO A CA 1
ATOM 840 C C . PRO A 1 105 ? 15.691 6.822 -14.362 1.00 72.50 105 PRO A C 1
ATOM 842 O O . PRO A 1 105 ? 14.732 7.532 -14.666 1.00 72.50 105 PRO A O 1
ATOM 845 N N . ARG A 1 106 ? 16.872 6.910 -14.984 1.00 79.44 106 ARG A N 1
ATOM 846 C CA . ARG A 1 106 ? 17.124 7.766 -16.133 1.00 79.44 106 ARG A CA 1
ATOM 847 C C . ARG A 1 106 ? 16.423 7.204 -17.376 1.00 79.44 106 ARG A C 1
ATOM 849 O O . ARG A 1 106 ? 16.679 6.066 -17.770 1.00 79.44 106 ARG A O 1
ATOM 856 N N . PRO A 1 107 ? 15.548 7.994 -18.021 1.00 80.31 107 PRO A N 1
ATOM 857 C CA . PRO A 1 107 ? 14.994 7.638 -19.321 1.00 80.31 107 PRO A CA 1
ATOM 858 C C . PRO A 1 107 ? 16.096 7.412 -20.365 1.00 80.31 107 PRO A C 1
ATOM 860 O O . PRO A 1 107 ? 17.175 7.984 -20.263 1.00 80.31 107 PRO A O 1
ATOM 863 N N . HIS A 1 108 ? 15.812 6.654 -21.426 1.00 79.75 108 HIS A N 1
ATOM 864 C CA . HIS A 1 108 ? 16.791 6.366 -22.489 1.00 79.75 108 HIS A CA 1
ATOM 865 C C . HIS A 1 108 ? 17.312 7.613 -23.232 1.00 79.75 108 HIS A C 1
ATOM 867 O O . HIS A 1 108 ? 18.355 7.558 -23.870 1.00 79.75 108 HIS A O 1
ATOM 873 N N . TRP A 1 109 ? 16.591 8.733 -23.158 1.00 84.31 109 TRP A N 1
ATOM 874 C CA . TRP A 1 109 ? 16.982 10.019 -23.742 1.00 84.31 109 TRP A CA 1
ATOM 875 C C . TRP A 1 109 ? 17.782 10.898 -22.766 1.00 84.31 109 TRP A C 1
ATOM 877 O O . TRP A 1 109 ? 18.166 12.016 -23.105 1.00 84.31 109 TRP A O 1
ATOM 887 N N . TRP A 1 110 ? 18.025 10.423 -21.543 1.00 88.56 110 TRP A N 1
ATOM 888 C CA . TRP A 1 110 ? 18.734 11.164 -20.509 1.00 88.56 110 TRP A CA 1
ATOM 889 C C . TRP A 1 110 ? 20.248 11.119 -20.739 1.00 88.56 110 TRP A C 1
ATOM 891 O O . TRP A 1 110 ? 20.912 10.121 -20.454 1.00 88.56 110 TRP A O 1
ATOM 901 N N . SER A 1 111 ? 20.802 12.210 -21.262 1.00 91.31 111 SER A N 1
ATOM 902 C CA . SER A 1 111 ? 22.224 12.329 -21.588 1.00 91.31 111 SER A CA 1
ATOM 903 C C . SER A 1 111 ? 23.075 12.821 -20.406 1.00 91.31 111 SER A C 1
ATOM 905 O O . SER A 1 111 ? 22.573 13.374 -19.424 1.00 91.31 111 SER A O 1
ATOM 907 N N . ALA A 1 112 ? 24.400 12.667 -20.518 1.00 92.06 112 ALA A N 1
ATOM 908 C CA . ALA A 1 112 ? 25.357 13.226 -19.558 1.00 92.06 112 ALA A CA 1
ATOM 909 C C . ALA A 1 112 ? 25.283 14.765 -19.477 1.00 92.06 112 ALA A C 1
ATOM 911 O O . ALA A 1 112 ? 25.485 15.348 -18.410 1.00 92.06 112 ALA A O 1
ATOM 912 N N . GLU A 1 113 ? 24.948 15.416 -20.593 1.00 95.00 113 GLU A N 1
ATOM 913 C CA . GLU A 1 113 ? 24.713 16.859 -20.665 1.00 95.00 113 GLU A CA 1
ATOM 914 C C . GLU A 1 113 ? 23.511 17.268 -19.804 1.00 95.00 113 GLU A C 1
ATOM 916 O O . GLU A 1 113 ? 23.635 18.156 -18.960 1.00 95.00 113 GLU A O 1
ATOM 921 N N . LEU A 1 114 ? 22.380 16.561 -19.928 1.00 93.00 114 LEU A N 1
ATOM 922 C CA . LEU A 1 114 ? 21.195 16.799 -19.097 1.00 93.00 114 LEU A CA 1
ATOM 923 C C . LEU A 1 114 ? 21.484 16.574 -17.605 1.00 93.00 114 LEU A C 1
ATOM 925 O O . LEU A 1 114 ? 20.997 17.327 -16.758 1.00 93.00 114 LEU A O 1
ATOM 929 N N . ASP A 1 115 ? 22.321 15.588 -17.270 1.00 92.44 115 ASP A N 1
ATOM 930 C CA . ASP A 1 115 ? 22.792 15.368 -15.897 1.00 92.44 115 ASP A CA 1
ATOM 931 C C . ASP A 1 115 ? 23.599 16.564 -15.361 1.00 92.44 115 ASP A C 1
ATOM 933 O O . ASP A 1 115 ? 23.429 16.964 -14.203 1.00 92.44 115 ASP A O 1
ATOM 937 N N . SER A 1 116 ? 24.465 17.152 -16.192 1.00 94.56 116 SER A N 1
ATOM 938 C CA . SER A 1 116 ? 25.237 18.351 -15.844 1.00 94.56 116 SER A CA 1
ATOM 939 C C . SER A 1 116 ? 24.325 19.559 -15.625 1.00 94.56 116 SER A C 1
ATOM 941 O O . SER A 1 116 ? 24.367 20.185 -14.562 1.00 94.56 116 SER A O 1
ATOM 943 N N . LEU A 1 117 ? 23.424 19.820 -16.575 1.00 96.12 117 LEU A N 1
ATOM 944 C CA . LEU A 1 117 ? 22.471 20.929 -16.515 1.00 96.12 117 LEU A CA 1
ATOM 945 C C . LEU A 1 117 ? 21.562 20.830 -15.286 1.00 96.12 117 LEU A C 1
ATOM 947 O O . LEU A 1 117 ? 21.364 21.809 -14.565 1.00 96.12 117 LEU A O 1
ATOM 951 N N . LYS A 1 118 ? 21.064 19.630 -14.967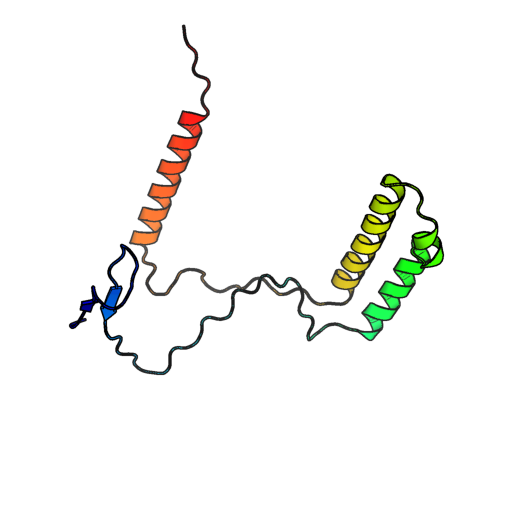 1.00 93.50 118 LYS A N 1
ATOM 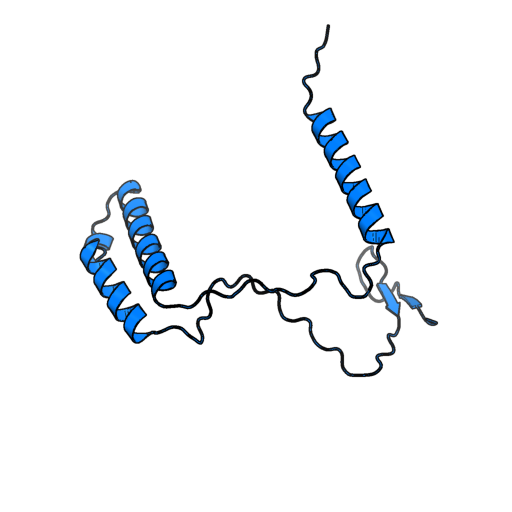952 C CA . LYS A 1 118 ? 20.263 19.404 -13.757 1.00 93.50 118 LYS A CA 1
ATOM 953 C C . LYS A 1 118 ? 21.058 19.693 -12.483 1.00 93.50 118 LYS A C 1
ATOM 955 O O . LYS A 1 118 ? 20.525 20.295 -11.548 1.00 93.50 118 LYS A O 1
ATOM 960 N N . LYS A 1 119 ? 22.330 19.282 -12.412 1.00 95.31 119 LYS A N 1
ATOM 961 C CA . LYS A 1 119 ? 23.203 19.589 -11.264 1.00 95.31 119 LYS A CA 1
ATOM 962 C C . LYS A 1 119 ? 23.414 21.092 -11.118 1.00 95.31 119 LYS A C 1
ATOM 964 O O . LYS A 1 119 ? 23.361 21.601 -9.997 1.00 95.31 119 LYS A O 1
ATOM 969 N N . GLU A 1 120 ? 23.628 21.799 -12.219 1.00 95.88 120 GLU A N 1
ATOM 970 C CA . GLU A 1 120 ? 23.780 23.251 -12.220 1.00 95.88 120 GLU A CA 1
ATOM 971 C C . GLU A 1 120 ? 22.501 23.959 -11.756 1.00 95.88 120 GLU A C 1
ATOM 973 O O . GLU A 1 120 ? 22.552 24.775 -10.832 1.00 95.88 120 GLU A O 1
ATOM 978 N N . GLN A 1 121 ? 21.343 23.567 -12.293 1.00 96.19 121 GLN A N 1
ATOM 979 C CA . GLN A 1 121 ? 20.038 24.078 -11.877 1.00 96.19 121 GLN A CA 1
ATOM 980 C C . GLN A 1 121 ? 19.811 23.883 -10.369 1.00 96.19 121 GLN A C 1
ATOM 982 O O . GLN A 1 121 ? 19.397 24.810 -9.669 1.00 96.19 121 GLN A O 1
ATOM 987 N N . LEU A 1 122 ? 20.117 22.694 -9.836 1.00 93.69 122 LEU A N 1
ATOM 988 C CA . LEU A 1 122 ? 19.992 22.407 -8.405 1.00 93.69 122 LEU A CA 1
ATOM 989 C C . LEU A 1 122 ? 20.936 23.268 -7.557 1.00 93.69 122 LEU A C 1
ATOM 991 O O . LEU A 1 122 ? 20.533 23.743 -6.492 1.00 93.69 122 LEU A O 1
ATOM 995 N N . ARG A 1 123 ? 22.173 23.504 -8.015 1.00 93.69 123 ARG A N 1
ATOM 996 C CA . ARG A 1 123 ? 23.119 24.416 -7.349 1.00 93.69 123 ARG A CA 1
ATOM 997 C C . ARG A 1 123 ? 22.590 25.849 -7.342 1.00 93.69 123 ARG A C 1
ATOM 999 O O . ARG A 1 123 ? 22.609 26.492 -6.295 1.00 93.69 123 ARG A O 1
ATOM 1006 N N . ALA A 1 124 ? 22.078 26.337 -8.472 1.00 93.38 124 ALA A N 1
ATOM 1007 C CA . ALA A 1 124 ? 21.490 27.669 -8.578 1.00 93.38 124 ALA A CA 1
ATOM 1008 C C . ALA A 1 124 ? 20.280 27.831 -7.643 1.00 93.38 124 ALA A C 1
ATOM 1010 O O . ALA A 1 124 ? 20.247 28.765 -6.843 1.00 93.38 124 ALA A O 1
ATOM 1011 N N . LYS A 1 125 ? 19.352 26.865 -7.650 1.00 92.56 125 LYS A N 1
ATOM 1012 C CA . LYS A 1 125 ? 18.182 26.853 -6.759 1.00 92.56 125 LYS A CA 1
ATOM 1013 C C . LYS A 1 125 ? 18.578 26.908 -5.283 1.00 92.56 125 LYS A C 1
ATOM 1015 O O . LYS A 1 125 ? 18.004 27.682 -4.524 1.00 92.56 125 LYS A O 1
ATOM 1020 N N . ARG A 1 126 ? 19.569 26.109 -4.868 1.00 91.00 126 ARG A N 1
ATOM 1021 C CA . ARG A 1 126 ? 20.068 26.115 -3.481 1.00 91.00 126 ARG A CA 1
ATOM 1022 C C . ARG A 1 126 ? 20.658 27.467 -3.090 1.00 91.00 126 ARG A C 1
ATOM 1024 O O . ARG A 1 126 ? 20.380 27.933 -1.994 1.00 91.00 126 ARG A O 1
ATOM 1031 N N . ARG A 1 127 ? 21.423 28.111 -3.978 1.00 88.06 127 ARG A N 1
ATOM 1032 C CA . ARG A 1 127 ? 21.979 29.451 -3.722 1.00 88.06 127 ARG A CA 1
ATOM 1033 C C . ARG A 1 127 ? 20.885 30.496 -3.511 1.00 88.06 127 ARG A C 1
ATOM 1035 O O . ARG A 1 127 ? 20.988 31.270 -2.571 1.00 88.06 127 ARG A O 1
ATOM 1042 N N . ILE A 1 128 ? 19.825 30.471 -4.321 1.00 87.31 128 ILE A N 1
ATOM 1043 C CA . ILE A 1 128 ? 18.680 31.381 -4.160 1.00 87.31 128 ILE A CA 1
ATOM 1044 C C . ILE A 1 128 ? 17.988 31.149 -2.815 1.00 87.31 128 ILE A C 1
ATOM 1046 O O . ILE A 1 128 ? 17.741 32.108 -2.095 1.00 87.31 128 ILE A O 1
ATOM 1050 N N . LEU A 1 129 ? 17.724 29.889 -2.452 1.00 80.81 129 LEU A N 1
ATOM 1051 C CA . LEU A 1 129 ? 17.069 29.554 -1.184 1.00 80.81 129 LEU A CA 1
ATOM 1052 C C . LEU A 1 129 ? 17.887 30.008 0.029 1.00 80.81 129 LEU A C 1
ATOM 1054 O O . LEU A 1 129 ? 17.326 30.581 0.958 1.00 80.81 129 LEU A O 1
ATOM 1058 N N . LEU A 1 130 ? 19.204 29.786 0.011 1.00 77.69 130 LEU A N 1
ATOM 1059 C CA . LEU A 1 130 ? 20.112 30.230 1.074 1.00 77.69 130 LEU A CA 1
ATOM 1060 C C . LEU A 1 130 ? 20.204 31.759 1.143 1.00 77.69 130 LEU A C 1
ATOM 1062 O O . LEU A 1 130 ? 20.232 32.322 2.230 1.00 77.69 130 LEU A O 1
ATOM 1066 N N . PHE A 1 131 ? 20.189 32.441 -0.004 1.00 67.75 131 PHE A N 1
ATOM 1067 C CA . PHE A 1 131 ? 20.177 33.901 -0.058 1.00 67.75 131 PHE A CA 1
ATOM 1068 C C . PHE A 1 131 ? 18.852 34.492 0.450 1.00 67.75 131 PHE A C 1
ATOM 1070 O O . PHE A 1 131 ? 18.858 35.473 1.185 1.00 67.75 131 PHE A O 1
ATOM 1077 N N . SER A 1 132 ? 17.709 33.875 0.129 1.00 61.09 132 SER A N 1
ATOM 1078 C CA . SER A 1 132 ? 16.394 34.324 0.608 1.00 61.09 132 SER A CA 1
ATOM 1079 C C . SER A 1 132 ? 16.147 34.052 2.094 1.00 61.09 132 SER A C 1
ATOM 1081 O O . SER A 1 132 ? 15.228 34.628 2.664 1.00 61.09 132 SER A O 1
ATOM 1083 N N . SER A 1 133 ? 16.929 33.160 2.710 1.00 59.16 133 SER A N 1
ATOM 1084 C CA . SER A 1 133 ? 16.828 32.808 4.134 1.00 59.16 133 SER A CA 1
ATOM 1085 C C . SER A 1 133 ? 17.935 33.422 5.000 1.00 59.16 133 SER A C 1
ATOM 1087 O O . SER A 1 133 ? 17.968 33.182 6.205 1.00 59.16 133 SER A O 1
ATOM 1089 N N . ALA A 1 134 ? 18.806 34.257 4.423 1.00 60.53 134 ALA A N 1
ATOM 1090 C CA . ALA A 1 134 ? 19.757 35.053 5.188 1.00 60.53 134 ALA A CA 1
ATOM 1091 C C . ALA A 1 134 ? 19.028 36.210 5.911 1.00 60.53 134 ALA A C 1
ATOM 1093 O O . ALA A 1 134 ? 18.215 36.898 5.281 1.00 60.53 134 ALA A O 1
ATOM 1094 N N . PRO A 1 135 ? 19.290 36.457 7.211 1.00 59.59 135 PRO A N 1
ATOM 1095 C CA . PRO A 1 135 ? 18.701 37.590 7.912 1.00 59.59 135 PRO A CA 1
ATOM 1096 C C . PRO A 1 135 ? 19.157 38.891 7.248 1.00 59.59 135 PRO A C 1
ATOM 1098 O O . PRO A 1 135 ? 20.352 39.138 7.072 1.00 59.59 135 PRO A O 1
ATOM 1101 N N . LYS A 1 136 ? 18.190 39.725 6.855 1.00 56.75 136 LYS A N 1
ATOM 1102 C CA . LYS A 1 136 ? 18.461 41.078 6.371 1.00 56.75 136 LYS A CA 1
ATOM 1103 C C . LYS A 1 136 ? 18.868 41.923 7.574 1.00 56.75 136 LYS A C 1
ATOM 1105 O O . LYS A 1 136 ? 18.011 42.476 8.256 1.00 56.75 136 LYS A O 1
ATOM 1110 N N . ASN A 1 137 ? 20.164 41.989 7.854 1.00 55.56 137 ASN A N 1
ATOM 1111 C CA . ASN A 1 137 ? 20.695 42.964 8.795 1.00 55.56 137 ASN A CA 1
ATOM 1112 C C . ASN A 1 137 ? 20.571 44.343 8.137 1.00 55.56 137 ASN A C 1
ATOM 1114 O O . ASN A 1 137 ? 21.378 44.700 7.281 1.00 55.56 137 ASN A O 1
ATOM 1118 N N . PHE A 1 138 ? 19.513 45.071 8.485 1.00 50.28 138 PHE A N 1
ATOM 1119 C CA . PHE A 1 138 ? 19.419 46.502 8.227 1.00 50.28 138 PHE A CA 1
ATOM 1120 C C . PHE A 1 138 ? 20.218 47.212 9.322 1.00 50.28 138 PHE A C 1
ATOM 1122 O O . PHE A 1 138 ? 19.933 47.022 10.505 1.00 50.28 138 PHE A O 1
ATOM 1129 N N . ALA A 1 139 ? 21.255 47.937 8.904 1.00 47.91 139 ALA A N 1
ATOM 1130 C CA . ALA A 1 139 ? 21.953 48.923 9.722 1.00 47.91 139 ALA A CA 1
ATOM 1131 C C . ALA A 1 139 ? 21.205 50.260 9.665 1.00 47.91 139 ALA A C 1
ATOM 1133 O O . ALA A 1 139 ? 20.595 50.532 8.602 1.00 47.91 139 ALA A O 1
#

Radius of gyration: 27.32 Å; chains: 1; bounding box: 44×66×66 Å

Foldseek 3Di:
DPDWDWAQPPDPDPDTDIDDDDDDPDDDDDDDDPDPDFFPPVQFPVVQLVVQLVVQCVVVVLDPVLQVPDDDPVSVVVSVVSNVVSNVVSCVVGTDTDDPDPDDPADPPCDPVNVVVVVVVVVVVVVVVVVVPDDPPDD